Protein AF-Q27SP6-F1 (afdb_monomer_lite)

Radius of gyration: 16.48 Å; chains: 1; bounding box: 44×22×49 Å

Secondary structure (DSSP, 8-state):
-HHHHHHHHHHHHHHH-HHHHHHHHHHHHHHHHHHHHT--SHHHHHHHHHHHHHHHHHHHHHHHHHHHHT-SSHHHHHHHHHHHHHIIIIIHHHHHHHHHHHHHTS---HHHHHHHHHHHTT-

Foldseek 3Di:
DQVLLQVPLVVVCVVVNLVVSLVVLLVQLLQLLLQCLVDPDPVSNVVSVVSNNSSVNNNLVSVLVVLLVVDPDNVSSVVSSVVVCCCVVPVVVVVLVVLLVVLVVDPDDPSNSVSVSSVVVSD

Structure (mmCIF, N/CA/C/O backbone):
data_AF-Q27SP6-F1
#
_entry.id   AF-Q27SP6-F1
#
loop_
_atom_site.group_PDB
_atom_site.id
_atom_site.type_symbol
_atom_site.label_atom_id
_atom_site.label_alt_id
_atom_site.label_comp_id
_atom_site.label_asym_id
_atom_site.label_entity_id
_atom_site.label_seq_id
_atom_site.pdbx_PDB_ins_code
_atom_site.Cartn_x
_atom_site.Cartn_y
_atom_site.Cartn_z
_atom_site.occupancy
_atom_site.B_iso_or_equiv
_atom_site.auth_seq_id
_atom_site.auth_comp_id
_atom_site.auth_asym_id
_atom_site.auth_atom_id
_atom_site.pdbx_PDB_model_num
ATOM 1 N N . GLY A 1 1 ? -5.034 8.991 -8.365 1.00 80.31 1 GLY A N 1
ATOM 2 C CA . GLY A 1 1 ? -5.428 7.813 -7.571 1.00 80.31 1 GLY A CA 1
ATOM 3 C C . GLY A 1 1 ? -5.630 8.173 -6.113 1.00 80.31 1 GLY A C 1
ATOM 4 O O . GLY A 1 1 ? -6.768 8.234 -5.675 1.00 80.31 1 GLY A O 1
ATOM 5 N N . ALA A 1 2 ? -4.546 8.476 -5.390 1.00 86.69 2 ALA A N 1
ATOM 6 C CA . ALA A 1 2 ? -4.548 8.623 -3.928 1.00 86.69 2 ALA A CA 1
ATOM 7 C C . ALA A 1 2 ? -5.567 9.609 -3.347 1.00 86.69 2 ALA A C 1
ATOM 9 O O . ALA A 1 2 ? -6.261 9.259 -2.401 1.00 86.69 2 ALA A O 1
ATOM 10 N N . ILE A 1 3 ? -5.716 10.794 -3.943 1.00 89.50 3 ILE A N 1
ATOM 11 C CA . ILE A 1 3 ? -6.691 11.794 -3.475 1.00 89.50 3 ILE A CA 1
ATOM 12 C C . ILE A 1 3 ? -8.118 11.231 -3.538 1.00 89.50 3 ILE A C 1
ATOM 14 O O . ILE A 1 3 ? -8.865 11.322 -2.569 1.00 89.50 3 ILE A O 1
ATOM 18 N N . CYS A 1 4 ? -8.483 10.588 -4.651 1.00 89.00 4 CYS A N 1
ATOM 19 C CA . CYS A 1 4 ? -9.787 9.942 -4.789 1.00 89.00 4 CYS A CA 1
ATOM 20 C C . CYS A 1 4 ? -9.961 8.817 -3.763 1.00 89.00 4 CYS A C 1
ATOM 22 O O . CYS A 1 4 ? -11.031 8.707 -3.175 1.00 89.00 4 CYS A O 1
ATOM 24 N N . GLY A 1 5 ? -8.914 8.023 -3.515 1.00 85.44 5 GLY A N 1
ATOM 25 C CA . GLY A 1 5 ? -8.912 6.986 -2.482 1.00 85.44 5 GLY A CA 1
ATOM 26 C C . GLY A 1 5 ? -9.201 7.543 -1.087 1.00 85.44 5 GLY A C 1
ATOM 27 O O . GLY A 1 5 ? -10.144 7.103 -0.442 1.00 85.44 5 GLY A O 1
ATOM 28 N N . MET A 1 6 ? -8.469 8.574 -0.656 1.00 87.38 6 MET A N 1
ATOM 29 C CA . MET A 1 6 ? -8.671 9.209 0.655 1.00 87.38 6 MET A CA 1
ATOM 30 C C . MET A 1 6 ? -10.097 9.740 0.837 1.00 87.38 6 MET A C 1
ATOM 32 O O . MET A 1 6 ? -10.724 9.494 1.864 1.00 87.38 6 MET A O 1
ATOM 36 N N . VAL A 1 7 ? -10.616 10.456 -0.166 1.00 88.62 7 VAL A N 1
ATOM 37 C CA . VAL A 1 7 ? -11.935 11.107 -0.083 1.00 88.62 7 VAL A CA 1
ATOM 38 C C . VAL A 1 7 ? -13.077 10.090 -0.114 1.00 88.62 7 VAL A C 1
ATOM 40 O O . VAL A 1 7 ? -14.104 10.310 0.520 1.00 88.62 7 VAL A O 1
ATOM 43 N N . THR A 1 8 ? -12.918 8.980 -0.838 1.00 87.69 8 THR A N 1
ATOM 44 C CA . THR A 1 8 ? -13.974 7.964 -0.974 1.00 87.69 8 THR A CA 1
ATOM 45 C C . THR A 1 8 ? -13.978 6.969 0.179 1.00 87.69 8 THR A C 1
ATOM 47 O O . THR A 1 8 ? -15.033 6.713 0.754 1.00 87.69 8 THR A O 1
ATOM 50 N N . PHE A 1 9 ? -12.818 6.430 0.559 1.00 85.88 9 PHE A N 1
ATOM 51 C CA . PHE A 1 9 ? -12.741 5.386 1.581 1.00 85.88 9 PHE A CA 1
ATOM 52 C C . PHE A 1 9 ? -12.979 5.895 3.003 1.00 85.88 9 PHE A C 1
ATOM 54 O O . PHE A 1 9 ? -13.406 5.104 3.840 1.00 85.88 9 PHE A O 1
ATOM 61 N N . GLY A 1 10 ? -12.784 7.192 3.272 1.00 82.69 10 GLY A N 1
ATOM 62 C CA . GLY A 1 10 ? -13.117 7.796 4.566 1.00 82.69 10 GLY A CA 1
ATOM 63 C C . GLY A 1 10 ? -14.593 7.583 4.942 1.00 82.69 10 GLY A C 1
ATOM 64 O O . GLY A 1 10 ? -14.867 6.775 5.828 1.00 82.69 10 GLY A O 1
ATOM 65 N N . PRO A 1 11 ? -15.555 8.196 4.226 1.00 85.50 11 PRO A N 1
ATOM 66 C CA . PRO A 1 11 ? -16.984 8.036 4.517 1.00 85.50 11 PRO A CA 1
ATOM 67 C C . PRO A 1 11 ? -17.489 6.591 4.400 1.00 85.50 11 PRO A C 1
ATOM 69 O O . PRO A 1 11 ? -18.366 6.171 5.151 1.00 85.50 11 PRO A O 1
ATOM 72 N N . ILE A 1 12 ? -16.944 5.805 3.460 1.00 87.38 12 ILE A N 1
ATOM 73 C CA . ILE A 1 12 ? -17.331 4.393 3.290 1.00 87.38 12 ILE A CA 1
ATOM 74 C C . ILE A 1 12 ? -16.966 3.579 4.537 1.00 87.38 12 ILE A C 1
ATOM 76 O O . ILE A 1 12 ? -17.724 2.693 4.939 1.00 87.38 12 ILE A O 1
ATOM 80 N N . SER A 1 13 ? -15.844 3.898 5.183 1.00 87.12 13 SER A N 1
ATOM 81 C CA . SER A 1 13 ? -15.400 3.184 6.379 1.00 87.12 13 SER A CA 1
ATOM 82 C C . SER A 1 13 ? -16.266 3.401 7.604 1.00 87.12 13 SER A C 1
ATOM 84 O O . SER A 1 13 ? -16.395 2.476 8.408 1.00 87.12 13 SER A O 1
ATOM 86 N N . ASP A 1 14 ? -16.925 4.553 7.695 1.00 85.31 14 ASP A N 1
ATOM 87 C CA . ASP A 1 14 ? -17.866 4.843 8.774 1.00 85.31 14 ASP A CA 1
ATOM 88 C C . ASP A 1 14 ? -19.165 4.029 8.625 1.00 85.31 14 ASP A C 1
ATOM 90 O O . ASP A 1 14 ? -19.817 3.718 9.618 1.00 85.31 14 ASP A O 1
ATOM 94 N N . MET A 1 15 ? -19.527 3.625 7.399 1.00 87.94 15 MET A N 1
ATOM 95 C CA . MET A 1 15 ? -20.738 2.835 7.125 1.00 87.94 15 MET A CA 1
ATOM 96 C C . MET A 1 15 ? -20.501 1.319 7.122 1.00 87.94 15 MET A C 1
ATOM 98 O O . MET A 1 15 ? -21.334 0.560 7.610 1.00 87.94 15 MET A O 1
ATOM 102 N N . VAL A 1 16 ? -19.392 0.861 6.533 1.00 86.06 16 VAL A N 1
ATOM 103 C CA . VAL A 1 16 ? -19.104 -0.573 6.303 1.00 86.06 16 VAL A CA 1
ATOM 104 C C . VAL A 1 16 ? -18.188 -1.156 7.388 1.00 86.06 16 VAL A C 1
ATOM 106 O O . VAL A 1 16 ? -18.091 -2.372 7.554 1.00 86.06 16 VAL A O 1
ATOM 109 N N . GLY A 1 17 ? -17.530 -0.289 8.158 1.00 83.75 17 GLY A N 1
ATOM 110 C CA . GLY A 1 17 ? -16.560 -0.652 9.180 1.00 83.75 17 GLY A CA 1
ATOM 111 C C . GLY A 1 17 ? -15.118 -0.577 8.675 1.00 83.75 17 GLY A C 1
ATOM 112 O O . GLY A 1 17 ? -14.787 -0.945 7.541 1.00 83.75 17 GLY A O 1
ATOM 113 N N . ARG A 1 18 ? -14.222 -0.128 9.561 1.00 85.50 18 ARG A N 1
ATOM 114 C CA . ARG A 1 18 ? -12.820 0.168 9.222 1.00 85.50 18 ARG A CA 1
ATOM 115 C C . ARG A 1 18 ? -12.017 -1.044 8.778 1.00 85.50 18 ARG A C 1
ATOM 117 O O . ARG A 1 18 ? -11.294 -0.964 7.790 1.00 85.50 18 ARG A O 1
ATOM 124 N N . ARG A 1 19 ? -12.174 -2.185 9.456 1.00 85.94 19 ARG A N 1
ATOM 125 C CA . ARG A 1 19 ? -11.430 -3.415 9.129 1.00 85.94 19 ARG A CA 1
ATOM 126 C C . ARG A 1 19 ? -11.733 -3.917 7.716 1.00 85.94 19 ARG A C 1
ATOM 128 O O . ARG A 1 19 ? -10.822 -4.337 7.013 1.00 85.94 19 ARG A O 1
ATOM 135 N N . VAL A 1 20 ? -12.998 -3.861 7.298 1.00 89.12 20 VAL A N 1
ATOM 136 C CA . VAL A 1 20 ? -13.413 -4.290 5.953 1.00 89.12 20 VAL A CA 1
ATOM 137 C C . VAL A 1 20 ? -12.841 -3.348 4.897 1.00 89.12 20 VAL A C 1
ATOM 139 O O . VAL A 1 20 ? -12.327 -3.811 3.881 1.00 89.12 20 VAL A O 1
ATOM 142 N N . CYS A 1 21 ? -12.857 -2.040 5.160 1.00 90.50 21 CYS A N 1
ATOM 143 C CA . CYS A 1 21 ? -12.286 -1.055 4.244 1.00 90.50 21 CYS A CA 1
ATOM 144 C C . CYS A 1 21 ? -10.764 -1.176 4.122 1.00 90.50 21 CYS A C 1
ATOM 146 O O . CYS A 1 21 ? -10.254 -1.072 3.012 1.00 90.50 21 CYS A O 1
ATOM 148 N N . LEU A 1 22 ? -10.051 -1.476 5.214 1.00 89.31 22 LEU A N 1
ATOM 149 C CA . LEU A 1 22 ? -8.614 -1.766 5.168 1.00 89.31 22 LEU A CA 1
ATOM 150 C C . LEU A 1 22 ? -8.313 -2.957 4.252 1.00 89.31 22 LEU A C 1
ATOM 152 O O . LEU A 1 22 ? -7.489 -2.838 3.353 1.00 89.31 22 LEU A O 1
ATOM 156 N N . ILE A 1 23 ? -9.043 -4.066 4.411 1.00 90.94 23 ILE A N 1
ATOM 157 C CA . ILE A 1 23 ? -8.881 -5.247 3.549 1.00 90.94 23 ILE A CA 1
ATOM 158 C C . ILE A 1 23 ? -9.187 -4.897 2.086 1.00 90.94 23 ILE A C 1
ATOM 160 O O . ILE A 1 23 ? -8.446 -5.295 1.189 1.00 90.94 23 ILE A O 1
ATOM 164 N N . ALA A 1 24 ? -10.249 -4.128 1.828 1.00 91.25 24 ALA A N 1
ATOM 165 C CA . ALA A 1 24 ? -10.596 -3.692 0.478 1.00 91.25 24 ALA A CA 1
ATOM 166 C C . ALA A 1 24 ? -9.492 -2.823 -0.153 1.00 91.25 24 ALA A C 1
ATOM 168 O O . ALA A 1 24 ? -9.126 -3.052 -1.306 1.00 91.25 24 ALA A O 1
ATOM 169 N N . CYS A 1 25 ? -8.923 -1.874 0.599 1.00 91.56 25 CYS A N 1
ATOM 170 C CA . CYS A 1 25 ? -7.783 -1.068 0.162 1.00 91.56 25 CYS A CA 1
ATOM 171 C C . CYS A 1 25 ? -6.579 -1.947 -0.187 1.00 91.56 25 CYS A C 1
ATOM 173 O O . CYS A 1 25 ? -6.044 -1.806 -1.286 1.00 91.56 25 CYS A O 1
ATOM 175 N N . SER A 1 26 ? -6.212 -2.903 0.675 1.00 90.94 26 SER A N 1
ATOM 176 C CA . SER A 1 26 ? -5.099 -3.823 0.414 1.00 90.94 26 SER A CA 1
ATOM 177 C C . SER A 1 26 ? -5.328 -4.657 -0.852 1.00 90.94 26 SER A C 1
ATOM 179 O O . SER A 1 26 ? -4.421 -4.789 -1.671 1.00 90.94 26 SER A O 1
ATOM 181 N N . VAL A 1 27 ? -6.548 -5.158 -1.081 1.00 92.81 27 VAL A N 1
ATOM 182 C CA . VAL A 1 27 ? -6.896 -5.913 -2.301 1.00 92.81 27 VAL A CA 1
ATOM 183 C C . VAL A 1 27 ? -6.794 -5.040 -3.557 1.00 92.81 27 VAL A C 1
ATOM 185 O O . VAL A 1 27 ? -6.289 -5.495 -4.583 1.00 92.81 27 VAL A O 1
ATOM 188 N N . ILE A 1 28 ? -7.234 -3.781 -3.496 1.00 92.88 28 ILE A N 1
ATOM 189 C CA . ILE A 1 28 ? -7.135 -2.840 -4.623 1.00 92.88 28 ILE A CA 1
ATOM 190 C C . ILE A 1 28 ? -5.670 -2.495 -4.918 1.00 92.88 28 ILE A C 1
ATOM 192 O O . ILE A 1 28 ? -5.263 -2.483 -6.083 1.00 92.88 28 ILE A O 1
ATOM 196 N N . THR A 1 29 ? -4.869 -2.245 -3.880 1.00 92.19 29 THR A N 1
ATOM 197 C CA . THR A 1 29 ? -3.428 -1.991 -4.000 1.00 92.19 29 THR A CA 1
ATOM 198 C C . THR A 1 29 ? -2.721 -3.186 -4.639 1.00 92.19 29 THR A C 1
ATOM 200 O O . THR A 1 29 ? -1.992 -3.005 -5.619 1.00 92.19 29 THR A O 1
ATOM 203 N N . LEU A 1 30 ? -3.013 -4.400 -4.159 1.00 91.38 30 LEU A N 1
ATOM 204 C CA . LEU A 1 30 ? -2.503 -5.662 -4.693 1.00 91.38 30 LEU A CA 1
ATOM 205 C C . LEU A 1 30 ? -2.855 -5.830 -6.176 1.00 91.38 30 LEU A C 1
ATOM 207 O O . LEU A 1 30 ? -1.979 -6.063 -7.009 1.00 91.38 30 LEU A O 1
ATOM 211 N N . ALA A 1 31 ? -4.130 -5.652 -6.530 1.00 92.25 31 ALA A N 1
ATOM 212 C CA . ALA A 1 31 ? -4.592 -5.763 -7.909 1.00 92.25 31 ALA A CA 1
ATOM 213 C C . ALA A 1 31 ? -3.890 -4.751 -8.829 1.00 92.25 31 ALA A C 1
ATOM 215 O O . ALA A 1 31 ? -3.445 -5.106 -9.919 1.00 92.25 31 ALA A O 1
ATOM 216 N N . GLY A 1 32 ? -3.730 -3.500 -8.387 1.00 91.12 32 GLY A N 1
ATOM 217 C CA . GLY A 1 32 ? -3.012 -2.477 -9.149 1.00 91.12 32 GLY A CA 1
ATOM 218 C C . GLY A 1 32 ? -1.512 -2.772 -9.310 1.00 91.12 32 GLY A C 1
ATOM 219 O O . GLY A 1 32 ? -0.931 -2.479 -10.361 1.00 91.12 32 GLY A O 1
ATOM 220 N N . ALA A 1 33 ? -0.874 -3.382 -8.305 1.00 89.62 33 ALA A N 1
ATOM 221 C CA . ALA A 1 33 ? 0.526 -3.802 -8.375 1.00 89.62 33 ALA A CA 1
ATOM 222 C C . ALA A 1 33 ? 0.726 -4.964 -9.367 1.00 89.62 33 ALA A C 1
ATOM 224 O O . ALA A 1 33 ? 1.609 -4.896 -10.223 1.00 89.62 33 ALA A O 1
ATOM 225 N N . LEU A 1 34 ? -0.158 -5.967 -9.348 1.00 89.94 34 LEU A N 1
ATOM 226 C CA . LEU A 1 34 ? -0.153 -7.063 -10.324 1.00 89.94 34 LEU A CA 1
ATOM 227 C C . LEU A 1 34 ? -0.419 -6.561 -11.751 1.00 89.94 34 LEU A C 1
ATOM 229 O O . LEU A 1 34 ? 0.285 -6.930 -12.691 1.00 89.94 34 LEU A O 1
ATOM 233 N N . LEU A 1 35 ? -1.378 -5.645 -11.922 1.00 89.38 35 LEU A N 1
ATOM 234 C CA . LEU A 1 35 ? -1.628 -4.992 -13.211 1.00 89.38 35 LEU A CA 1
ATOM 235 C C . LEU A 1 35 ? -0.413 -4.189 -13.689 1.00 89.38 35 LEU A C 1
ATOM 237 O O . LEU A 1 35 ? -0.109 -4.188 -14.881 1.00 89.38 35 LEU A O 1
ATOM 241 N N . SER A 1 36 ? 0.309 -3.544 -12.768 1.00 88.25 36 SER A N 1
ATOM 242 C CA . SER A 1 36 ? 1.552 -2.840 -13.084 1.00 88.25 36 SER A CA 1
ATOM 243 C C . SER A 1 36 ? 2.635 -3.799 -13.577 1.00 88.25 36 SER A C 1
ATOM 245 O O . SER A 1 36 ? 3.316 -3.487 -14.548 1.00 88.25 36 SER A O 1
ATOM 247 N N . MET A 1 37 ? 2.780 -4.970 -12.951 1.00 86.50 37 MET A N 1
ATOM 248 C CA . MET A 1 37 ? 3.734 -6.004 -13.369 1.00 86.50 37 MET A CA 1
ATOM 249 C C . MET A 1 37 ? 3.440 -6.513 -14.790 1.00 86.50 37 MET A C 1
ATOM 251 O O . MET A 1 37 ? 4.356 -6.685 -15.598 1.00 86.50 37 MET A O 1
ATOM 255 N N . CYS A 1 38 ? 2.162 -6.722 -15.111 1.00 86.81 38 CYS A N 1
ATOM 256 C CA . CYS A 1 38 ? 1.706 -7.212 -16.413 1.00 86.81 38 CYS A CA 1
ATOM 257 C C . CYS A 1 38 ? 1.542 -6.111 -17.474 1.00 86.81 38 CYS A C 1
ATOM 259 O O . CYS A 1 38 ? 1.111 -6.411 -18.590 1.00 86.81 38 CYS A O 1
ATOM 261 N N . ALA A 1 39 ? 1.874 -4.854 -17.165 1.00 87.25 39 ALA A N 1
ATOM 262 C CA . ALA A 1 39 ? 1.688 -3.749 -18.095 1.00 87.25 39 ALA A CA 1
ATOM 263 C C . ALA A 1 39 ? 2.541 -3.940 -19.363 1.00 87.25 39 ALA A C 1
ATOM 265 O O . ALA A 1 39 ? 3.745 -4.223 -19.305 1.00 87.25 39 ALA A O 1
ATOM 266 N N . TRP A 1 40 ? 1.876 -3.802 -20.508 1.00 85.75 40 TRP A N 1
ATOM 267 C CA . TRP A 1 40 ? 2.437 -3.954 -21.853 1.00 85.75 40 TRP A CA 1
ATOM 268 C C . TRP A 1 40 ? 2.665 -2.604 -22.545 1.00 85.75 40 TRP A C 1
ATOM 270 O O . TRP A 1 40 ? 3.610 -2.496 -23.314 1.00 85.75 40 TRP A O 1
ATOM 280 N N . ASP A 1 41 ? 1.886 -1.578 -22.185 1.00 88.75 41 ASP A N 1
ATOM 281 C CA . ASP A 1 41 ? 2.016 -0.206 -22.686 1.00 88.75 41 ASP A CA 1
ATOM 282 C C . ASP A 1 41 ? 1.981 0.827 -21.553 1.00 88.75 41 ASP A C 1
ATOM 284 O O . ASP A 1 41 ? 1.448 0.583 -20.464 1.00 88.75 41 ASP A O 1
ATOM 288 N N . THR A 1 42 ? 2.476 2.036 -21.835 1.00 88.31 42 THR A N 1
ATOM 289 C CA . THR A 1 42 ? 2.468 3.172 -20.897 1.00 88.31 42 THR A CA 1
ATOM 290 C C . THR A 1 42 ? 1.061 3.499 -20.394 1.00 88.31 42 THR A C 1
ATOM 292 O O . THR A 1 42 ? 0.880 3.765 -19.209 1.00 88.31 42 THR A O 1
ATOM 295 N N . ASN A 1 43 ? 0.042 3.417 -21.254 1.00 91.25 43 ASN A N 1
ATOM 296 C CA . ASN A 1 43 ? -1.346 3.672 -20.854 1.00 91.25 43 ASN A CA 1
ATOM 297 C C . ASN A 1 43 ? -1.863 2.629 -19.853 1.00 91.25 43 ASN A C 1
ATOM 299 O O . ASN A 1 43 ? -2.528 2.991 -18.880 1.00 91.25 43 ASN A O 1
ATOM 303 N N . ALA A 1 44 ? -1.517 1.352 -20.046 1.00 90.12 44 ALA A N 1
ATOM 304 C CA . ALA A 1 44 ? -1.862 0.287 -19.106 1.00 90.12 44 ALA A CA 1
ATOM 305 C C . ALA A 1 44 ? -1.167 0.502 -17.751 1.00 90.12 44 ALA A C 1
ATOM 307 O O . ALA A 1 44 ? -1.791 0.342 -16.702 1.00 90.12 44 ALA A O 1
ATOM 308 N N . LEU A 1 45 ? 0.094 0.949 -17.768 1.00 89.69 45 LEU A N 1
ATOM 309 C CA . LEU A 1 45 ? 0.840 1.293 -16.557 1.00 89.69 45 LEU A CA 1
ATOM 310 C C . LEU A 1 45 ? 0.205 2.478 -15.810 1.00 89.69 45 LEU A C 1
ATOM 312 O O . LEU A 1 45 ? 0.048 2.425 -14.591 1.00 89.69 45 LEU A O 1
ATOM 316 N N . ILE A 1 46 ? -0.196 3.536 -16.524 1.00 92.50 46 ILE A N 1
ATOM 317 C CA . ILE A 1 46 ? -0.867 4.707 -15.935 1.00 92.50 46 ILE A CA 1
ATOM 318 C C . ILE A 1 46 ? -2.183 4.288 -15.279 1.00 92.50 46 ILE A C 1
ATOM 320 O O . ILE A 1 46 ? -2.452 4.667 -14.139 1.00 92.50 46 ILE A O 1
ATOM 324 N N . PHE A 1 47 ? -2.988 3.473 -15.962 1.00 92.62 47 PHE A N 1
ATOM 325 C CA . PHE A 1 47 ? -4.246 2.982 -15.410 1.00 92.62 47 PHE A CA 1
ATOM 326 C C . PHE A 1 47 ? -4.023 2.132 -14.151 1.00 92.62 47 PHE A C 1
ATOM 328 O O . PHE A 1 47 ? -4.652 2.376 -13.120 1.00 92.62 47 PHE A O 1
ATOM 335 N N . ALA A 1 48 ? -3.057 1.209 -14.187 1.00 92.25 48 ALA A N 1
ATOM 336 C CA . ALA A 1 48 ? -2.671 0.416 -13.025 1.00 92.25 48 ALA A CA 1
ATOM 337 C C . ALA A 1 48 ? -2.218 1.302 -11.848 1.00 92.25 48 ALA A C 1
ATOM 339 O O . ALA A 1 48 ? -2.641 1.083 -10.715 1.00 92.25 48 ALA A O 1
ATOM 340 N N . ARG A 1 49 ? -1.447 2.371 -12.108 1.00 91.00 49 ARG A N 1
ATOM 341 C CA . ARG A 1 49 ? -1.034 3.349 -11.083 1.00 91.00 49 ARG A CA 1
ATOM 342 C C . ARG A 1 49 ? -2.194 4.116 -10.478 1.00 91.00 49 ARG A C 1
ATOM 344 O O . ARG A 1 49 ? -2.156 4.436 -9.290 1.00 91.00 49 ARG A O 1
ATOM 351 N N . ILE A 1 50 ? -3.215 4.433 -11.269 1.00 93.44 50 ILE A N 1
ATOM 352 C CA . ILE A 1 50 ? -4.414 5.088 -10.749 1.00 93.44 50 ILE A CA 1
ATOM 353 C C . ILE A 1 50 ? -5.107 4.161 -9.749 1.00 93.44 50 ILE A C 1
ATOM 355 O O . ILE A 1 50 ? -5.425 4.630 -8.656 1.00 93.44 50 ILE A O 1
ATOM 359 N N . ILE A 1 51 ? -5.257 2.874 -10.082 1.00 92.62 51 ILE A N 1
ATOM 360 C CA . ILE A 1 51 ? -5.857 1.852 -9.210 1.00 92.62 51 ILE A CA 1
ATOM 361 C C . ILE A 1 51 ? -5.031 1.657 -7.937 1.00 92.62 51 ILE A C 1
ATOM 363 O O . ILE A 1 51 ? -5.569 1.822 -6.844 1.00 92.62 51 ILE A O 1
ATOM 367 N N . THR A 1 52 ? -3.724 1.393 -8.057 1.00 92.19 52 THR A N 1
ATOM 368 C CA . THR A 1 52 ? -2.829 1.265 -6.892 1.00 92.19 52 THR A CA 1
ATOM 369 C C . THR A 1 52 ? -2.908 2.504 -6.009 1.00 92.19 52 THR A C 1
ATOM 371 O O . THR A 1 52 ? -2.995 2.402 -4.790 1.00 92.19 52 THR A O 1
ATOM 374 N N . GLY A 1 53 ? -2.930 3.688 -6.626 1.00 91.19 53 GLY A N 1
ATOM 375 C CA . GLY A 1 53 ? -3.065 4.943 -5.907 1.00 91.19 53 GLY A CA 1
ATOM 376 C C . GLY A 1 53 ? -4.376 5.036 -5.129 1.00 91.19 53 GLY A C 1
ATOM 377 O O . GLY A 1 53 ? -4.357 5.552 -4.023 1.00 91.19 53 GLY A O 1
ATOM 378 N N . ILE A 1 54 ? -5.501 4.563 -5.674 1.00 92.75 54 ILE A N 1
ATOM 379 C CA . ILE A 1 54 ? -6.794 4.565 -4.966 1.00 92.75 54 ILE A CA 1
ATOM 380 C C . ILE A 1 54 ? -6.727 3.683 -3.712 1.00 92.75 54 ILE A C 1
ATOM 382 O O . ILE A 1 54 ? -7.139 4.142 -2.648 1.00 92.75 54 ILE A O 1
ATOM 386 N N . GLY A 1 55 ? -6.171 2.472 -3.819 1.00 89.38 55 GLY A N 1
ATOM 387 C CA . GLY A 1 55 ? -6.004 1.563 -2.678 1.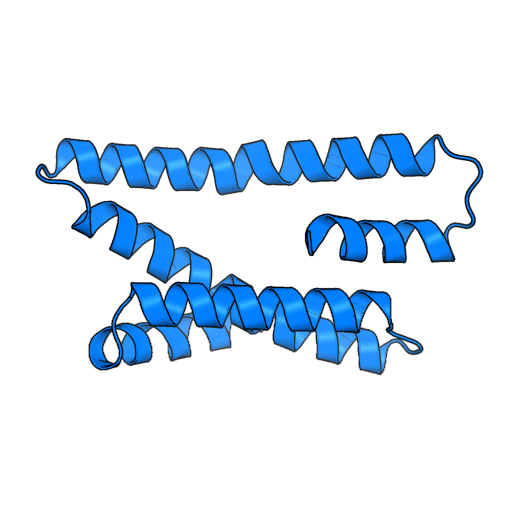00 89.38 55 GLY A CA 1
ATOM 388 C C . GLY A 1 55 ? -5.109 2.159 -1.588 1.00 89.38 55 GLY A C 1
ATOM 389 O O . GLY A 1 55 ? -5.561 2.358 -0.462 1.00 89.38 55 GLY A O 1
ATOM 390 N N . MET A 1 56 ? -3.890 2.567 -1.962 1.00 90.25 56 MET A N 1
ATOM 391 C CA . MET A 1 56 ? -2.916 3.187 -1.051 1.00 90.25 56 MET A CA 1
ATOM 392 C C . MET A 1 56 ? -3.464 4.451 -0.387 1.00 90.25 56 MET A C 1
ATOM 394 O O . MET A 1 56 ? -3.272 4.664 0.803 1.00 90.25 56 MET A O 1
ATOM 398 N N . GLY A 1 57 ? -4.173 5.297 -1.141 1.00 88.06 57 GLY A N 1
ATOM 399 C CA . GLY A 1 57 ? -4.725 6.544 -0.617 1.00 88.06 57 GLY A CA 1
ATOM 400 C C . GLY A 1 57 ? -5.703 6.328 0.537 1.00 88.06 57 GLY A C 1
ATOM 401 O O . GLY A 1 57 ? -5.667 7.084 1.498 1.00 88.06 57 GLY A O 1
ATOM 402 N N . GLY A 1 58 ? -6.555 5.302 0.462 1.00 87.38 58 GLY A N 1
ATOM 403 C CA . GLY A 1 58 ? -7.503 4.986 1.534 1.00 87.38 58 GLY A CA 1
ATOM 404 C C . GLY A 1 58 ? -6.850 4.330 2.752 1.00 87.38 58 GLY A C 1
ATOM 405 O O . GLY A 1 58 ? -7.289 4.546 3.877 1.00 87.38 58 GLY A O 1
ATOM 406 N N . GLU A 1 59 ? -5.772 3.576 2.558 1.00 87.88 59 GLU A N 1
ATOM 407 C CA . GLU A 1 59 ? -5.134 2.806 3.627 1.00 87.88 59 GLU A CA 1
ATOM 408 C C . GLU A 1 59 ? -4.532 3.694 4.730 1.00 87.88 59 GLU A C 1
ATOM 410 O O . GLU A 1 59 ? -4.723 3.411 5.910 1.00 87.8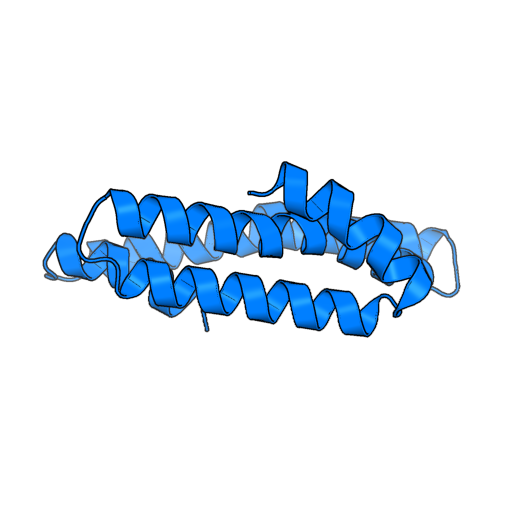8 59 GLU A O 1
ATOM 415 N N . TYR A 1 60 ? -3.898 4.820 4.382 1.00 84.88 60 TYR A N 1
ATOM 416 C CA . TYR A 1 60 ? -3.289 5.744 5.355 1.00 84.88 60 TYR A CA 1
ATOM 417 C C . TYR A 1 60 ? -4.273 6.340 6.389 1.00 84.88 60 TYR A C 1
ATOM 419 O O . TYR A 1 60 ? -4.021 6.222 7.598 1.00 84.88 60 TYR A O 1
ATOM 427 N N . PRO A 1 61 ? -5.393 6.983 5.990 1.00 84.12 61 PRO A N 1
ATOM 428 C CA . PRO A 1 61 ? -6.361 7.502 6.954 1.00 84.12 61 PRO A CA 1
ATOM 429 C C . PRO A 1 61 ? -7.064 6.375 7.719 1.00 84.12 61 PRO A C 1
ATOM 431 O O . PRO A 1 61 ? -7.323 6.516 8.911 1.00 84.12 61 PRO A O 1
ATOM 434 N N . LEU A 1 62 ? -7.325 5.227 7.090 1.00 86.50 62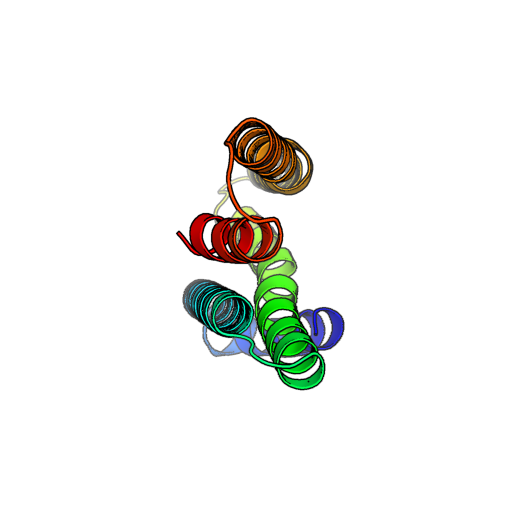 LEU A N 1
ATOM 435 C CA . LEU A 1 62 ? -7.980 4.105 7.764 1.00 86.50 62 LEU A CA 1
ATOM 436 C C . LEU A 1 62 ? -7.082 3.440 8.804 1.00 86.50 62 LEU A C 1
ATOM 438 O O . LEU A 1 62 ? -7.545 3.114 9.892 1.00 86.50 62 LEU A O 1
ATOM 442 N N . ALA A 1 63 ? -5.797 3.264 8.504 1.00 86.12 63 ALA A N 1
ATOM 443 C CA . ALA A 1 63 ? -4.856 2.620 9.409 1.00 86.12 63 ALA A CA 1
ATOM 444 C C . ALA A 1 63 ? -4.537 3.514 10.614 1.00 86.12 63 ALA A C 1
ATOM 446 O O . ALA A 1 63 ? -4.475 3.022 11.741 1.00 86.12 63 ALA A O 1
ATOM 447 N N . SER A 1 64 ? -4.393 4.827 10.408 1.00 85.25 64 SER A N 1
ATOM 448 C CA . SER A 1 64 ? -4.164 5.775 11.508 1.00 85.25 64 SER A CA 1
ATOM 449 C C . SER A 1 64 ? -5.370 5.860 12.442 1.00 85.25 64 SER A C 1
ATOM 451 O O . SER A 1 64 ? -5.225 5.765 13.660 1.00 85.25 64 SER A O 1
ATOM 453 N N . THR A 1 65 ? -6.571 5.956 11.881 1.00 85.06 65 THR A N 1
ATOM 454 C CA . THR A 1 65 ? -7.801 6.020 12.671 1.00 85.06 65 THR A CA 1
ATOM 455 C C . THR A 1 65 ? -8.085 4.682 13.372 1.00 85.06 65 THR A C 1
ATOM 457 O O . THR A 1 65 ? -8.377 4.673 14.569 1.00 85.06 65 THR A O 1
ATOM 460 N N . HIS A 1 66 ? -7.902 3.538 12.701 1.00 84.25 66 HIS A N 1
ATOM 461 C CA . HIS A 1 66 ? -8.044 2.211 13.312 1.00 84.25 66 HIS A CA 1
ATOM 462 C C . HIS A 1 66 ? -7.037 1.969 14.447 1.00 84.25 66 HIS A C 1
ATOM 464 O O . HIS A 1 66 ? -7.393 1.401 15.480 1.00 84.25 66 HIS A O 1
ATOM 470 N N . SER A 1 67 ? -5.794 2.432 14.286 1.00 83.06 67 SER A N 1
ATOM 471 C CA . SER A 1 67 ? -4.759 2.332 15.324 1.00 83.06 67 SER A CA 1
ATOM 472 C C . SER A 1 67 ? -5.084 3.187 16.548 1.00 83.06 67 SER A C 1
ATOM 474 O O . SER A 1 67 ? -4.817 2.765 17.671 1.00 83.06 67 SER A O 1
ATOM 476 N N . ALA A 1 68 ? -5.685 4.363 16.338 1.00 83.62 68 ALA A N 1
ATOM 477 C CA . ALA A 1 68 ? -6.148 5.226 17.419 1.00 83.62 68 ALA A CA 1
ATOM 478 C C . ALA A 1 68 ? -7.340 4.618 18.180 1.00 83.62 68 ALA A C 1
ATOM 480 O O . ALA A 1 68 ? -7.373 4.687 19.403 1.00 83.62 68 ALA A O 1
ATOM 481 N N . GLU A 1 69 ? -8.286 3.979 17.483 1.00 82.94 69 GLU A N 1
ATOM 482 C CA . GLU A 1 69 ? -9.445 3.310 18.105 1.00 82.94 69 GLU A CA 1
ATOM 483 C C . GLU A 1 69 ? -9.106 2.002 18.817 1.00 82.94 69 GLU A C 1
ATOM 485 O O . GLU A 1 69 ? -9.813 1.596 19.734 1.00 82.94 69 GLU A O 1
ATOM 490 N N . SER A 1 70 ? -8.044 1.321 18.388 1.00 77.25 70 SER A N 1
ATOM 491 C CA . SER A 1 70 ? -7.626 0.055 18.996 1.00 77.25 70 SER A CA 1
ATOM 492 C C . SER A 1 70 ? -6.891 0.248 20.327 1.00 77.25 70 SER A C 1
ATOM 494 O O . SER A 1 70 ? -6.630 -0.729 21.026 1.00 77.25 70 SER A O 1
ATOM 496 N N . ALA A 1 71 ? -6.533 1.484 20.682 1.00 78.38 71 ALA A N 1
ATOM 497 C CA . ALA A 1 71 ? -5.859 1.795 21.933 1.00 78.38 71 ALA A CA 1
ATOM 498 C C . ALA A 1 71 ? -6.867 2.095 23.051 1.00 78.38 71 ALA A C 1
ATOM 500 O O . ALA A 1 71 ? -7.796 2.879 22.879 1.00 78.38 71 ALA A O 1
ATOM 501 N N . SER A 1 72 ? -6.652 1.496 24.223 1.00 68.56 72 SER A N 1
ATOM 502 C CA . SER A 1 72 ? -7.473 1.728 25.418 1.00 68.56 72 SER A CA 1
ATOM 503 C C . SER A 1 72 ? -7.242 3.097 26.059 1.00 68.56 72 SER A C 1
ATOM 505 O O . SER A 1 72 ? -8.096 3.564 26.808 1.00 68.56 72 SER A O 1
ATOM 507 N N . ASP A 1 73 ? -6.096 3.725 25.784 1.00 77.88 73 ASP A N 1
ATOM 508 C CA . ASP A 1 73 ? -5.706 5.017 26.341 1.00 77.88 73 ASP A CA 1
ATOM 509 C C . ASP A 1 73 ? -5.140 5.943 25.251 1.00 77.88 73 ASP A C 1
ATOM 51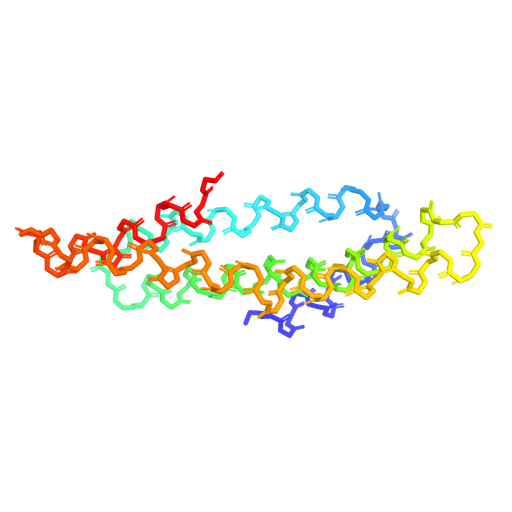1 O O . ASP A 1 73 ? -4.494 5.506 24.293 1.00 77.88 73 ASP A O 1
ATOM 515 N N . SER A 1 74 ? -5.373 7.246 25.395 1.00 73.31 74 SER A N 1
ATOM 516 C CA . SER A 1 74 ? -5.037 8.264 24.385 1.00 73.31 74 SER A CA 1
ATOM 517 C C . SER A 1 74 ? -3.534 8.342 24.078 1.00 73.31 74 SER A C 1
ATOM 519 O O . SER A 1 74 ? -3.136 8.536 22.926 1.00 73.31 74 SER A O 1
ATOM 521 N N . ASN A 1 75 ? -2.693 8.121 25.093 1.00 76.19 75 ASN A N 1
ATOM 522 C CA . ASN A 1 75 ? -1.238 8.104 24.957 1.00 76.19 75 ASN A CA 1
ATOM 523 C C . ASN A 1 75 ? -0.744 6.880 24.161 1.00 76.19 75 ASN A C 1
ATOM 525 O O . ASN A 1 75 ? 0.198 6.983 23.373 1.00 76.19 75 ASN A O 1
ATOM 529 N N . ASP A 1 76 ? -1.417 5.735 24.307 1.00 77.19 76 ASP A N 1
ATOM 530 C CA . ASP A 1 76 ? -1.125 4.529 23.529 1.00 77.19 76 ASP A CA 1
ATOM 531 C C . ASP A 1 76 ? -1.586 4.662 22.074 1.00 77.19 76 ASP A C 1
ATOM 533 O O . ASP A 1 76 ? -0.876 4.230 21.163 1.00 77.19 76 ASP A O 1
ATOM 537 N N . GLY A 1 77 ? -2.717 5.333 21.834 1.00 76.69 77 GLY A N 1
ATOM 538 C CA . GLY A 1 77 ? -3.202 5.634 20.485 1.00 76.69 77 GLY A CA 1
ATOM 539 C C . GLY A 1 77 ? -2.220 6.508 19.706 1.00 76.69 77 GLY A C 1
ATOM 540 O O . GLY A 1 77 ? -1.846 6.174 18.581 1.00 76.69 77 GLY A O 1
ATOM 541 N N . ALA A 1 78 ? -1.722 7.582 20.328 1.00 78.06 78 ALA A N 1
ATOM 542 C CA . ALA A 1 78 ? -0.716 8.453 19.721 1.00 78.06 78 ALA A CA 1
ATOM 543 C C . ALA A 1 78 ? 0.593 7.703 19.414 1.00 78.06 78 ALA A C 1
ATOM 545 O O . ALA A 1 78 ? 1.167 7.881 18.337 1.00 78.06 78 ALA A O 1
ATOM 546 N N . ARG A 1 79 ? 1.040 6.819 20.317 1.00 80.62 79 ARG A N 1
ATOM 547 C CA . ARG A 1 79 ? 2.228 5.982 20.103 1.00 80.62 79 ARG A CA 1
ATOM 548 C C . ARG A 1 79 ? 2.043 4.999 18.946 1.00 80.62 79 ARG A C 1
ATOM 550 O O . ARG A 1 79 ? 2.940 4.886 18.116 1.00 80.62 79 ARG A O 1
ATOM 557 N N . ASN A 1 80 ? 0.904 4.316 18.861 1.00 81.69 80 ASN A N 1
ATOM 558 C CA . ASN A 1 80 ? 0.633 3.361 17.782 1.00 81.69 80 ASN A CA 1
ATOM 559 C C . ASN A 1 80 ? 0.568 4.048 16.417 1.00 81.69 80 ASN A C 1
ATOM 561 O O . ASN A 1 80 ? 1.139 3.553 15.448 1.00 81.69 80 ASN A O 1
ATOM 565 N N . VAL A 1 81 ? -0.063 5.222 16.347 1.00 82.25 81 VAL A N 1
ATOM 566 C CA . VAL A 1 81 ? -0.092 6.032 15.126 1.00 82.25 81 VAL A CA 1
ATOM 567 C C . VAL A 1 81 ? 1.313 6.519 14.762 1.00 82.25 81 VAL A C 1
ATOM 569 O O . VAL A 1 81 ? 1.708 6.422 13.602 1.00 82.25 81 VAL A O 1
ATOM 572 N N . ALA A 1 82 ? 2.108 6.975 15.734 1.00 81.94 82 ALA A N 1
ATOM 573 C CA . ALA A 1 82 ? 3.497 7.360 15.492 1.00 81.94 82 ALA A CA 1
ATOM 574 C C . ALA A 1 82 ? 4.332 6.183 14.961 1.00 81.94 82 ALA A C 1
ATOM 576 O O . ALA A 1 82 ? 5.056 6.348 13.983 1.00 81.94 82 ALA A O 1
ATOM 577 N N . LEU A 1 83 ? 4.191 4.986 15.539 1.00 81.38 83 LEU A N 1
ATOM 578 C CA . LEU A 1 83 ? 4.851 3.772 15.049 1.00 81.38 83 LEU A CA 1
ATOM 579 C C . LEU A 1 83 ? 4.413 3.426 13.622 1.00 81.38 83 LEU A C 1
ATOM 581 O O . LEU A 1 83 ? 5.267 3.143 12.787 1.00 81.38 83 LEU A O 1
ATOM 585 N N . LEU A 1 84 ? 3.117 3.515 13.313 1.00 85.25 84 LEU A N 1
ATOM 586 C CA . LEU A 1 84 ? 2.600 3.299 11.961 1.00 85.25 84 LEU A CA 1
ATOM 587 C C . LEU A 1 84 ? 3.272 4.239 10.947 1.00 85.25 84 LEU A C 1
ATOM 589 O O . LEU A 1 84 ? 3.728 3.787 9.899 1.00 85.25 84 LEU A O 1
ATOM 593 N N . TYR A 1 85 ? 3.392 5.530 11.271 1.00 83.62 85 TYR A N 1
ATOM 594 C CA . TYR A 1 85 ? 4.077 6.492 10.406 1.00 83.62 85 TYR A CA 1
ATOM 595 C C . TYR A 1 85 ? 5.583 6.243 10.320 1.00 83.62 85 TYR A C 1
ATOM 597 O O . TYR A 1 85 ? 6.146 6.380 9.237 1.00 83.62 85 TYR A O 1
ATOM 605 N N . LEU A 1 86 ? 6.247 5.846 11.408 1.00 84.00 86 LEU A N 1
ATOM 606 C CA . LEU A 1 86 ? 7.674 5.508 11.397 1.00 84.00 86 LEU A CA 1
ATOM 607 C C . LEU A 1 86 ? 7.963 4.294 10.503 1.00 84.00 86 LEU A C 1
ATOM 609 O O . LEU A 1 86 ? 8.871 4.340 9.674 1.00 84.00 86 LEU A O 1
ATOM 613 N N . PHE A 1 87 ? 7.167 3.228 10.609 1.00 81.31 87 PHE A N 1
ATOM 614 C CA . PHE A 1 87 ? 7.304 2.062 9.733 1.00 81.31 87 PHE A CA 1
ATOM 615 C C . PHE A 1 87 ? 6.896 2.375 8.289 1.00 81.31 87 PHE A C 1
ATOM 617 O O . PHE A 1 87 ? 7.577 1.941 7.361 1.00 81.31 87 PHE A O 1
ATOM 624 N N . GLY A 1 88 ? 5.843 3.172 8.091 1.00 81.31 88 GLY A N 1
ATOM 625 C CA . GLY A 1 88 ? 5.364 3.564 6.766 1.00 81.31 88 GLY A CA 1
ATOM 626 C C . GLY A 1 88 ? 6.296 4.521 6.018 1.00 81.31 88 GLY A C 1
ATOM 627 O O . GLY A 1 88 ? 6.387 4.442 4.797 1.00 81.31 88 GLY A O 1
ATOM 628 N N . SER A 1 89 ? 7.005 5.407 6.725 1.00 79.38 89 SER A N 1
ATOM 629 C CA . SER A 1 89 ? 7.913 6.393 6.116 1.00 79.38 89 SER A CA 1
ATOM 630 C C . SER A 1 89 ? 9.380 5.964 6.105 1.00 79.38 89 SER A C 1
ATOM 632 O O . SER A 1 89 ? 10.119 6.386 5.223 1.00 79.38 89 SER A O 1
ATOM 634 N N . GLY A 1 90 ? 9.810 5.133 7.057 1.00 78.75 90 GLY A N 1
ATOM 635 C CA . GLY A 1 90 ? 11.198 4.683 7.167 1.00 78.75 90 GLY A CA 1
ATOM 636 C C . GLY A 1 90 ? 11.386 3.226 6.761 1.00 78.75 90 GLY A C 1
ATOM 637 O O . GLY A 1 90 ? 12.174 2.925 5.868 1.00 78.75 90 GLY A O 1
ATOM 638 N N . GLY A 1 91 ? 10.652 2.317 7.407 1.00 81.56 91 GLY A N 1
ATOM 639 C CA . GLY A 1 91 ? 10.842 0.871 7.245 1.00 81.56 91 GLY A CA 1
ATOM 640 C C . GLY A 1 91 ? 10.504 0.360 5.843 1.00 81.56 91 GLY A C 1
ATOM 641 O O . GLY A 1 91 ? 11.305 -0.348 5.237 1.00 81.56 91 GLY A O 1
ATOM 642 N N . GLY A 1 92 ? 9.342 0.752 5.316 1.00 84.25 92 GLY A N 1
ATOM 643 C CA . GLY A 1 92 ? 8.894 0.360 3.977 1.00 84.25 92 GLY A CA 1
ATOM 644 C C . GLY A 1 92 ? 9.848 0.817 2.864 1.00 84.25 92 GLY A C 1
ATOM 645 O O . GLY A 1 92 ? 10.346 -0.028 2.122 1.00 84.25 92 GLY A O 1
ATOM 646 N N . PRO A 1 93 ? 10.166 2.122 2.757 1.00 86.69 93 PRO A N 1
ATOM 647 C CA . PRO A 1 93 ? 11.083 2.622 1.733 1.00 86.69 93 PRO A CA 1
ATOM 648 C C . PRO A 1 93 ? 12.488 2.023 1.827 1.00 86.69 93 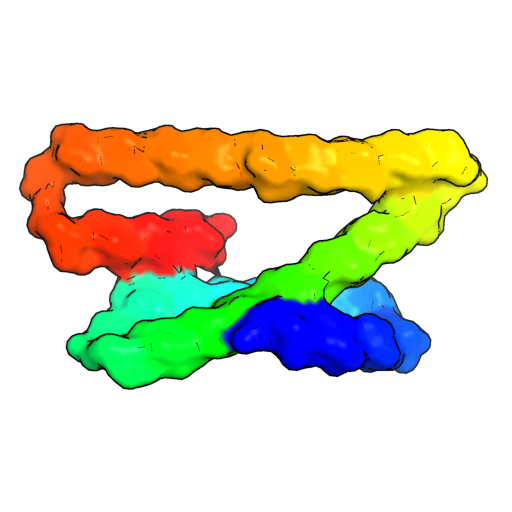PRO A C 1
ATOM 650 O O . PRO A 1 93 ? 13.036 1.622 0.806 1.00 86.69 93 PRO A O 1
ATOM 653 N N . ALA A 1 94 ? 13.037 1.869 3.037 1.00 88.56 94 ALA A N 1
ATOM 654 C CA . ALA A 1 94 ? 14.352 1.255 3.220 1.00 88.56 94 ALA A CA 1
ATOM 655 C C . ALA A 1 94 ? 14.391 -0.203 2.728 1.00 88.56 94 ALA A C 1
ATOM 657 O O . ALA A 1 94 ? 15.378 -0.634 2.133 1.00 88.56 94 ALA A O 1
ATOM 658 N N . PHE A 1 95 ? 13.313 -0.965 2.947 1.00 87.56 95 PHE A N 1
ATOM 659 C CA . PHE A 1 95 ? 13.197 -2.322 2.419 1.00 87.56 95 PHE A CA 1
ATOM 660 C C . PHE A 1 95 ? 13.094 -2.331 0.889 1.00 87.56 95 PHE A C 1
ATOM 662 O O . PHE A 1 95 ? 13.781 -3.117 0.236 1.00 87.56 95 PHE A O 1
ATOM 669 N N . CYS A 1 96 ? 12.292 -1.432 0.309 1.00 87.25 96 CYS A N 1
ATOM 670 C CA . CYS A 1 96 ? 12.203 -1.266 -1.142 1.00 87.25 96 CYS A CA 1
ATOM 671 C C . CYS A 1 96 ? 13.571 -0.951 -1.763 1.00 87.25 96 CYS A C 1
ATOM 673 O O . CYS A 1 96 ? 13.965 -1.623 -2.713 1.00 87.25 96 CYS A O 1
ATOM 675 N N . ASP A 1 97 ? 14.318 0.006 -1.208 1.00 87.75 97 ASP A N 1
ATOM 676 C CA . ASP A 1 97 ? 15.646 0.386 -1.706 1.00 87.75 97 ASP A CA 1
ATOM 677 C C . ASP A 1 97 ? 16.634 -0.784 -1.642 1.00 87.75 97 ASP A C 1
ATOM 679 O O . ASP A 1 97 ? 17.393 -1.021 -2.583 1.00 87.75 97 ASP A O 1
ATOM 683 N N . LEU A 1 98 ? 16.586 -1.572 -0.566 1.00 90.00 98 LEU A N 1
ATOM 684 C CA . LEU A 1 98 ? 17.410 -2.767 -0.418 1.00 90.00 98 LEU A CA 1
ATOM 685 C C . LEU A 1 98 ? 17.073 -3.819 -1.486 1.00 90.00 98 LEU A C 1
ATOM 687 O O . LEU A 1 98 ? 17.978 -4.372 -2.110 1.00 90.00 98 LEU A O 1
ATOM 691 N N . VAL A 1 99 ? 15.786 -4.065 -1.752 1.00 88.38 99 VAL A N 1
ATOM 692 C CA . VAL A 1 99 ? 15.342 -4.976 -2.822 1.00 88.38 99 VAL A CA 1
ATOM 693 C C . VAL A 1 99 ? 15.818 -4.495 -4.194 1.00 88.38 99 VAL A C 1
ATOM 695 O O . VAL A 1 99 ? 16.320 -5.299 -4.982 1.00 88.38 99 VAL A O 1
ATOM 698 N N . VAL A 1 100 ? 15.699 -3.196 -4.481 1.00 87.44 100 VAL A N 1
ATOM 699 C CA . VAL A 1 100 ? 16.170 -2.604 -5.742 1.00 87.44 100 VAL A CA 1
ATOM 700 C C . VAL A 1 100 ? 17.677 -2.784 -5.889 1.00 87.44 100 VAL A C 1
ATOM 702 O O . VAL A 1 100 ? 18.123 -3.273 -6.924 1.00 87.44 100 VAL A O 1
ATOM 705 N N . PHE A 1 101 ? 18.450 -2.486 -4.843 1.00 88.94 101 PHE A N 1
ATOM 706 C CA . PHE A 1 101 ? 19.902 -2.649 -4.842 1.00 88.94 101 PHE A CA 1
ATOM 707 C C . PHE A 1 101 ? 20.325 -4.091 -5.168 1.00 88.94 101 PHE A C 1
ATOM 709 O O . PHE A 1 101 ? 21.160 -4.317 -6.044 1.00 88.94 101 PHE A O 1
ATOM 716 N N . PHE A 1 102 ? 19.702 -5.090 -4.531 1.00 87.69 102 PHE A N 1
ATOM 717 C CA . PHE A 1 102 ? 19.986 -6.499 -4.829 1.00 87.69 102 PHE A CA 1
ATOM 718 C C . PHE A 1 102 ? 19.603 -6.897 -6.261 1.00 87.69 102 PHE A C 1
ATOM 720 O O . PHE A 1 102 ? 20.319 -7.680 -6.892 1.00 87.69 102 PHE A O 1
ATOM 727 N N . LEU A 1 103 ? 18.498 -6.366 -6.792 1.00 85.31 103 LEU A N 1
ATOM 728 C CA . LEU A 1 103 ? 18.074 -6.624 -8.169 1.00 85.31 103 LEU A CA 1
ATOM 729 C C . LEU A 1 103 ? 19.000 -5.958 -9.195 1.00 85.31 103 LEU A C 1
ATOM 731 O O . LEU A 1 103 ? 19.263 -6.560 -10.233 1.00 85.31 103 LEU A O 1
ATOM 735 N N . GLU A 1 104 ? 19.529 -4.769 -8.915 1.00 82.62 104 GLU A N 1
ATOM 736 C CA . GLU A 1 104 ? 20.496 -4.084 -9.784 1.00 82.62 104 GLU A CA 1
ATOM 737 C C . GLU A 1 104 ? 21.869 -4.762 -9.792 1.00 82.62 104 GLU A C 1
ATOM 739 O O . GLU A 1 104 ? 22.528 -4.804 -10.830 1.00 82.62 104 GLU A O 1
ATOM 744 N N . CYS A 1 105 ? 22.289 -5.361 -8.674 1.00 84.19 105 CYS A N 1
ATOM 745 C CA . CYS A 1 105 ? 23.494 -6.192 -8.637 1.00 84.19 105 CYS A CA 1
ATOM 746 C C . CYS A 1 105 ? 23.353 -7.504 -9.432 1.00 84.19 105 CYS A C 1
ATOM 748 O O . CYS A 1 105 ? 24.358 -8.156 -9.725 1.00 84.19 105 CYS A O 1
ATOM 750 N N . SER A 1 106 ? 22.131 -7.917 -9.781 1.00 81.38 106 SER A N 1
ATOM 751 C CA . SER A 1 106 ? 21.895 -9.112 -10.590 1.00 81.38 106 SER A CA 1
ATOM 752 C C . SER A 1 106 ? 22.029 -8.806 -12.094 1.00 81.38 106 SER A C 1
ATOM 754 O O . SER A 1 106 ? 21.617 -7.737 -12.542 1.00 81.38 106 SER A O 1
ATOM 756 N N . PRO A 1 107 ? 22.543 -9.731 -12.930 1.00 80.88 107 PRO A N 1
ATOM 757 C CA . PRO A 1 107 ? 22.712 -9.523 -14.375 1.00 80.88 107 PRO A CA 1
ATOM 758 C C . PRO A 1 107 ? 21.383 -9.626 -15.157 1.00 80.88 107 PRO A C 1
ATOM 760 O O . PRO A 1 107 ? 21.307 -10.256 -16.215 1.00 80.88 107 PRO A O 1
ATOM 763 N N . MET A 1 108 ? 20.299 -9.053 -14.630 1.00 79.12 108 MET A N 1
ATOM 764 C CA . MET A 1 108 ? 18.973 -9.094 -15.239 1.00 79.12 108 MET A CA 1
ATOM 765 C C . MET A 1 108 ? 18.742 -7.938 -16.213 1.00 79.12 108 MET A C 1
ATOM 767 O O . MET A 1 108 ? 19.287 -6.844 -16.091 1.00 79.12 108 MET A O 1
ATOM 771 N N . LYS A 1 109 ? 17.878 -8.177 -17.207 1.00 86.00 109 LYS A N 1
ATOM 772 C CA . LYS A 1 109 ? 17.444 -7.133 -18.143 1.00 86.00 109 LYS A CA 1
ATOM 773 C C . LYS A 1 109 ? 16.703 -6.032 -17.366 1.00 86.00 109 LYS A C 1
ATOM 775 O O . LYS A 1 109 ? 15.811 -6.379 -16.589 1.00 86.00 109 LYS A O 1
ATOM 780 N N . PRO A 1 110 ? 16.935 -4.737 -17.655 1.00 79.75 110 PRO A N 1
ATOM 781 C CA . PRO A 1 110 ? 16.248 -3.630 -16.978 1.00 79.75 110 PRO A CA 1
ATOM 782 C C . PRO A 1 110 ? 14.719 -3.738 -17.031 1.00 79.75 110 PRO A C 1
ATOM 784 O O . PRO A 1 110 ? 14.028 -3.405 -16.074 1.00 79.75 110 PRO A O 1
ATOM 787 N N . ALA A 1 111 ? 14.184 -4.284 -18.130 1.00 79.94 111 ALA A N 1
ATOM 788 C CA . ALA A 1 111 ? 12.753 -4.523 -18.297 1.00 79.94 111 ALA A CA 1
ATOM 789 C C . ALA A 1 111 ? 12.169 -5.553 -17.308 1.00 79.94 111 ALA A C 1
ATOM 791 O O . ALA A 1 111 ? 10.981 -5.506 -17.002 1.00 79.94 111 ALA A O 1
ATOM 792 N N . LEU A 1 112 ? 12.981 -6.497 -16.824 1.00 81.69 112 LEU A N 1
ATOM 793 C CA . LEU A 1 112 ? 12.553 -7.470 -15.823 1.00 81.69 112 LEU A CA 1
ATOM 794 C C . LEU A 1 112 ? 12.661 -6.887 -14.409 1.00 81.69 112 LEU A C 1
ATOM 796 O O . LEU A 1 112 ? 11.791 -7.146 -13.587 1.00 81.69 112 LEU A O 1
ATOM 800 N N . VAL A 1 113 ? 13.680 -6.059 -14.147 1.00 85.44 113 VAL A N 1
ATOM 801 C CA . VAL A 1 113 ? 13.938 -5.456 -12.827 1.00 85.44 113 VAL A CA 1
ATOM 802 C C . VAL A 1 113 ? 12.726 -4.666 -12.328 1.00 85.44 113 VAL A C 1
ATOM 804 O O . VAL A 1 113 ? 12.213 -4.959 -11.252 1.00 85.44 113 VAL A O 1
ATOM 807 N N . TRP A 1 114 ? 12.186 -3.740 -13.128 1.00 83.31 114 TRP A N 1
ATOM 808 C CA . TRP A 1 114 ? 11.031 -2.939 -12.698 1.00 83.31 114 TRP A CA 1
ATOM 809 C C . TRP A 1 114 ? 9.759 -3.771 -12.493 1.00 83.31 114 TRP A C 1
ATOM 811 O O . TRP A 1 114 ? 8.964 -3.466 -11.608 1.00 83.31 114 TRP A O 1
ATOM 821 N N . ARG A 1 115 ? 9.574 -4.850 -13.264 1.00 86.94 115 ARG A N 1
ATOM 822 C CA . ARG A 1 115 ? 8.443 -5.775 -13.087 1.00 86.94 115 ARG A CA 1
ATOM 823 C C . ARG A 1 115 ? 8.562 -6.562 -11.788 1.00 86.94 115 ARG A C 1
ATOM 825 O O . ARG A 1 115 ? 7.568 -6.717 -11.087 1.00 86.94 115 ARG A O 1
ATOM 832 N N . MET A 1 116 ? 9.770 -7.012 -11.456 1.00 84.25 116 MET A N 1
ATOM 833 C CA . MET A 1 116 ? 10.049 -7.728 -10.210 1.00 84.25 116 MET A CA 1
ATOM 834 C C . MET A 1 116 ? 9.863 -6.833 -8.986 1.00 84.25 116 MET A C 1
ATOM 836 O O . MET A 1 116 ? 9.343 -7.307 -7.985 1.00 84.25 116 MET A O 1
ATOM 840 N N . ILE A 1 117 ? 10.191 -5.540 -9.075 1.00 87.25 117 ILE A N 1
ATOM 841 C CA . ILE A 1 117 ? 9.924 -4.578 -7.993 1.00 87.25 117 ILE A CA 1
ATOM 842 C C . ILE A 1 117 ? 8.419 -4.519 -7.679 1.00 87.25 117 ILE A C 1
ATOM 844 O O . ILE A 1 117 ? 8.037 -4.596 -6.514 1.00 87.25 117 ILE A O 1
ATOM 848 N N . PHE A 1 118 ? 7.550 -4.460 -8.698 1.00 85.38 118 PHE A N 1
ATOM 849 C CA . PHE A 1 118 ? 6.095 -4.493 -8.477 1.00 85.38 118 PHE A CA 1
ATOM 850 C C . PHE A 1 118 ? 5.586 -5.855 -8.005 1.00 85.38 118 PHE A C 1
ATOM 852 O O . PHE A 1 118 ? 4.645 -5.892 -7.220 1.00 85.38 118 PHE A O 1
ATOM 859 N N . ALA A 1 119 ? 6.205 -6.952 -8.445 1.00 83.81 119 ALA A N 1
ATOM 860 C CA . ALA A 1 119 ? 5.862 -8.293 -7.982 1.00 83.81 119 ALA A CA 1
ATOM 861 C C . ALA A 1 119 ? 6.190 -8.477 -6.492 1.00 83.81 119 ALA A C 1
ATOM 863 O O . ALA A 1 119 ? 5.345 -8.935 -5.729 1.00 83.81 119 ALA A O 1
ATOM 864 N N . ILE A 1 120 ? 7.389 -8.070 -6.067 1.00 85.56 120 ILE A N 1
ATOM 865 C CA . ILE A 1 120 ? 7.834 -8.168 -4.672 1.00 85.56 120 ILE A CA 1
ATOM 866 C C . ILE A 1 120 ? 7.028 -7.218 -3.7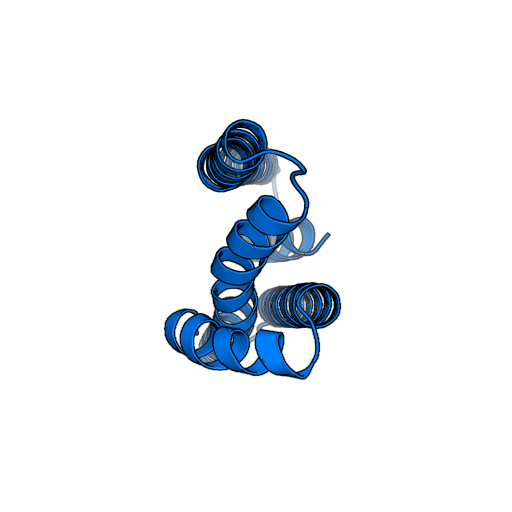88 1.00 85.56 120 ILE A C 1
ATOM 868 O O . ILE A 1 120 ? 6.588 -7.625 -2.727 1.00 85.56 120 ILE A O 1
ATOM 872 N N . GLY A 1 121 ? 6.758 -5.990 -4.241 1.00 80.50 121 GLY A N 1
ATOM 873 C CA . GLY A 1 121 ? 5.916 -5.048 -3.497 1.00 80.50 121 GLY A CA 1
ATOM 874 C C . GLY A 1 121 ? 4.436 -5.445 -3.407 1.00 80.50 121 GLY A C 1
ATOM 875 O O . GLY A 1 121 ? 3.678 -4.786 -2.703 1.00 80.50 121 GLY A O 1
ATOM 876 N N . SER A 1 122 ? 4.015 -6.478 -4.142 1.00 77.12 122 SER A N 1
ATOM 877 C CA . SER A 1 122 ? 2.666 -7.047 -4.075 1.00 77.12 122 SER A CA 1
ATOM 878 C C . SER A 1 122 ? 2.561 -8.259 -3.135 1.00 77.12 122 SER A C 1
ATOM 880 O O . SER A 1 122 ? 1.451 -8.710 -2.872 1.00 77.12 122 SER A O 1
ATOM 882 N N . ALA A 1 123 ? 3.688 -8.791 -2.651 1.00 61.66 123 ALA A N 1
ATOM 883 C CA . ALA A 1 123 ? 3.756 -9.935 -1.738 1.00 61.66 123 ALA A CA 1
ATOM 884 C C . ALA A 1 123 ? 3.899 -9.473 -0.281 1.00 61.66 123 ALA A C 1
ATOM 886 O O . ALA A 1 123 ? 3.314 -10.153 0.591 1.00 61.66 123 ALA A O 1
#

pLDDT: mean 85.59, std 5.13, range [61.66, 93.44]

Sequence (123 aa):
GAICGMVTFGPISDMVGRRVCLIACSVITLAGALLSMCAWDTNALIFARIITGIGMGGEYPLASTHSAESASDSNDGARNVALLYLFGSGGGPAFCDLVVFFLECSPMKPALVWRMIFAIGSA

Organism: Kryptoperidinium triquetrum (NCBI:txid66468)

InterPro domains:
  IPR005828 Major facilitator, sugar transporter-like [PF00083] (1-78)
  IPR020846 Major facilitator superfamily domain [PS50850] (1-123)
  IPR036259 MFS transporter superfamily [G3DSA:1.20.1250.20] (1-123)
  IPR036259 MFS transporter superfamily [SSF103473] (2-122)